Protein AF-A0A1E5P094-F1 (afdb_monomer_lite)

Structure (mmCIF, N/CA/C/O backbone):
data_AF-A0A1E5P094-F1
#
_entry.id   AF-A0A1E5P094-F1
#
loop_
_atom_site.group_PDB
_atom_site.id
_atom_site.type_symbol
_atom_site.label_atom_id
_atom_site.label_alt_id
_atom_site.label_comp_id
_atom_site.label_asym_id
_atom_site.label_entity_id
_atom_site.label_seq_id
_atom_site.pdbx_PDB_ins_code
_atom_site.Cartn_x
_atom_site.Cartn_y
_atom_site.Cartn_z
_atom_site.occupancy
_atom_site.B_iso_or_equiv
_atom_site.auth_seq_id
_atom_site.auth_comp_id
_atom_site.auth_asym_id
_atom_site.auth_atom_id
_atom_site.pdbx_PDB_model_num
ATOM 1 N N . MET A 1 1 ? -10.110 -22.953 7.061 1.00 36.31 1 MET A N 1
ATOM 2 C CA . MET A 1 1 ? -9.108 -21.880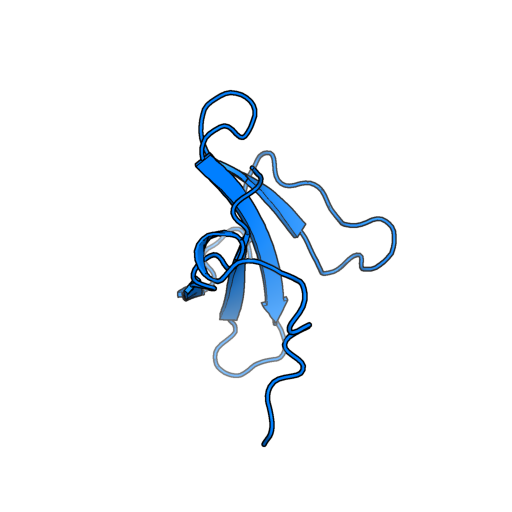 7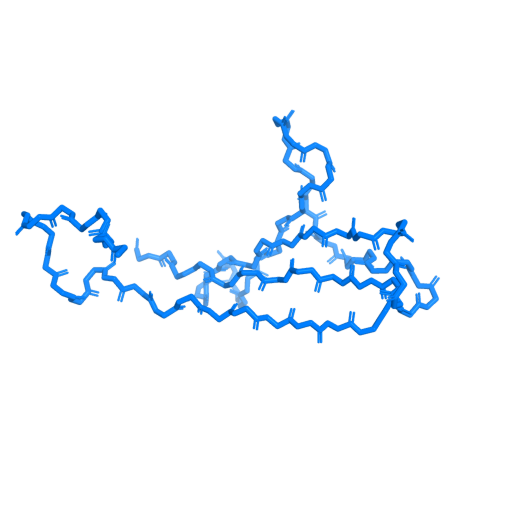.211 1.00 36.31 1 MET A CA 1
ATOM 3 C C . MET A 1 1 ? -9.576 -20.998 8.354 1.00 36.31 1 MET A C 1
ATOM 5 O O . MET A 1 1 ? -10.521 -20.245 8.171 1.00 36.31 1 MET A O 1
ATOM 9 N N . GLN A 1 2 ? -9.043 -21.199 9.556 1.00 39.97 2 GLN A N 1
ATOM 10 C CA . GLN A 1 2 ? -9.436 -20.409 10.721 1.00 39.97 2 GLN A CA 1
ATOM 11 C C . GLN A 1 2 ? -8.573 -19.149 10.713 1.00 39.97 2 GLN A C 1
ATOM 13 O O . GLN A 1 2 ? -7.353 -19.255 10.823 1.00 39.97 2 GLN A O 1
ATOM 18 N N . LEU A 1 3 ? -9.182 -17.983 10.469 1.00 47.78 3 LEU A N 1
ATOM 19 C CA . LEU A 1 3 ? -8.476 -16.711 10.608 1.00 47.78 3 LEU A CA 1
ATOM 20 C C . LEU A 1 3 ? -7.922 -16.643 12.035 1.00 47.78 3 LEU A C 1
ATOM 22 O O . LEU A 1 3 ? -8.667 -16.861 12.991 1.00 47.78 3 LEU A O 1
ATOM 26 N N . MET A 1 4 ? -6.625 -16.363 12.173 1.00 49.00 4 MET A N 1
ATOM 27 C CA . MET A 1 4 ? -6.016 -16.084 13.472 1.00 49.00 4 MET A CA 1
ATOM 28 C C . MET A 1 4 ? -6.501 -14.713 13.947 1.00 49.00 4 MET A C 1
ATOM 30 O O . MET A 1 4 ? -5.845 -13.703 13.717 1.00 49.00 4 MET A O 1
ATOM 34 N N . MET A 1 5 ? -7.691 -14.673 14.541 1.00 56.72 5 MET A N 1
ATOM 35 C CA . MET A 1 5 ? -8.185 -13.506 15.263 1.00 56.72 5 MET A CA 1
ATOM 36 C C . MET A 1 5 ? -7.796 -13.668 16.727 1.00 56.72 5 MET A C 1
ATOM 38 O O . MET A 1 5 ? -8.105 -14.695 17.332 1.00 56.72 5 MET A O 1
ATOM 42 N N . ASP A 1 6 ? -7.113 -12.672 17.285 1.00 62.06 6 ASP A N 1
ATOM 43 C CA . ASP A 1 6 ? -6.939 -12.570 18.729 1.00 62.06 6 ASP A CA 1
ATOM 44 C C . ASP A 1 6 ? -8.305 -12.224 19.352 1.00 62.06 6 ASP A C 1
ATOM 46 O O . ASP A 1 6 ? -8.838 -11.146 19.074 1.00 62.06 6 ASP A O 1
ATOM 50 N N . PRO A 1 7 ? -8.903 -13.116 20.163 1.00 64.31 7 PRO A N 1
ATOM 51 C CA . PRO A 1 7 ? -10.222 -12.893 20.747 1.00 64.31 7 PRO A CA 1
ATOM 52 C C . PRO A 1 7 ? -10.240 -11.779 21.803 1.00 64.31 7 PRO A C 1
ATOM 54 O O . PRO A 1 7 ? -11.320 -11.394 22.246 1.00 64.31 7 PRO A O 1
ATOM 57 N N . ALA A 1 8 ? -9.075 -11.276 22.231 1.00 77.62 8 ALA A N 1
ATOM 58 C CA . ALA A 1 8 ? -8.974 -10.151 23.155 1.00 77.62 8 ALA A CA 1
ATOM 59 C C . ALA 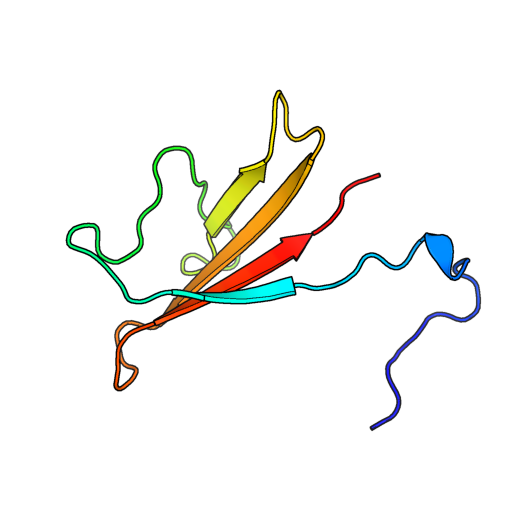A 1 8 ? -9.136 -8.784 22.467 1.00 77.62 8 ALA A C 1
ATOM 61 O O . ALA A 1 8 ? -9.302 -7.777 23.157 1.00 77.62 8 ALA A O 1
ATOM 62 N N . LEU A 1 9 ? -9.084 -8.728 21.131 1.00 61.25 9 LEU A N 1
ATOM 63 C CA . LEU A 1 9 ? -9.240 -7.485 20.381 1.00 61.25 9 LEU A CA 1
ATOM 64 C C . LEU A 1 9 ? -10.720 -7.212 20.070 1.00 61.25 9 LEU A C 1
ATOM 66 O O . LEU A 1 9 ? -11.424 -8.115 19.607 1.00 61.25 9 LEU A O 1
ATOM 70 N N . PRO A 1 10 ? -11.207 -5.977 20.289 1.00 68.50 10 PRO A N 1
ATOM 71 C CA . PRO A 1 10 ? -12.582 -5.632 19.965 1.00 68.50 10 PRO A CA 1
ATOM 72 C C . PRO A 1 10 ? -12.808 -5.700 18.440 1.00 68.50 10 PRO A C 1
ATOM 74 O O . PRO A 1 10 ? -11.905 -5.334 17.685 1.00 68.50 10 PRO A O 1
ATOM 77 N N . PRO A 1 11 ? -13.980 -6.154 17.954 1.00 61.22 11 PRO A N 1
ATOM 78 C CA . PRO A 1 11 ? -14.269 -6.282 16.520 1.00 61.22 11 PRO A CA 1
ATOM 79 C C . PRO A 1 11 ? -14.015 -5.001 15.714 1.00 61.22 11 PRO A C 1
ATOM 81 O O . PRO A 1 11 ? -13.559 -5.059 14.577 1.00 61.22 11 PRO A O 1
ATOM 84 N N . GLU A 1 12 ? -14.258 -3.843 16.321 1.00 64.75 12 GLU A N 1
ATOM 85 C CA . GLU A 1 12 ? -14.003 -2.515 15.765 1.00 64.75 12 GLU A CA 1
ATOM 86 C C . GLU A 1 12 ? -12.515 -2.161 15.597 1.00 64.75 12 GLU A C 1
ATOM 88 O O . GLU A 1 12 ? -12.198 -1.237 14.853 1.00 64.75 12 GLU A O 1
ATOM 93 N N . ALA A 1 13 ? -11.594 -2.900 16.227 1.00 61.62 13 ALA A N 1
ATOM 94 C CA . ALA A 1 13 ? -10.156 -2.765 15.980 1.00 61.62 13 ALA A CA 1
ATOM 95 C C . ALA A 1 13 ? -9.722 -3.414 14.653 1.00 61.62 13 ALA A C 1
ATOM 97 O O . ALA A 1 13 ? -8.599 -3.196 14.195 1.00 61.62 13 ALA A O 1
ATOM 98 N N . PHE A 1 14 ? -10.591 -4.212 14.024 1.00 58.03 14 PHE A N 1
ATOM 99 C CA . PHE A 1 14 ? -10.313 -4.834 12.736 1.00 58.03 14 PHE A CA 1
ATOM 100 C C . PHE A 1 14 ? -10.820 -3.936 11.602 1.00 58.03 14 PHE A C 1
ATOM 102 O O . PHE A 1 14 ? -12.019 -3.802 11.363 1.00 58.03 14 PHE A O 1
ATOM 109 N N . GLY A 1 15 ? -9.883 -3.329 10.873 1.00 58.31 15 GLY A N 1
ATOM 110 C CA . GLY A 1 15 ? -10.173 -2.599 9.641 1.00 58.31 15 GLY A CA 1
ATOM 111 C C . GLY A 1 15 ? -10.429 -3.533 8.453 1.00 58.31 15 GLY A C 1
ATOM 112 O O . GLY A 1 15 ? -9.919 -4.654 8.398 1.00 58.31 15 GLY A O 1
ATOM 113 N N . ALA A 1 16 ? -11.198 -3.067 7.465 1.00 55.19 16 ALA A N 1
ATOM 114 C CA . ALA A 1 16 ? -11.355 -3.785 6.205 1.00 55.19 16 ALA A CA 1
ATOM 115 C C . ALA A 1 16 ? -10.032 -3.767 5.421 1.00 55.19 16 ALA A C 1
ATOM 117 O O . ALA A 1 16 ? -9.533 -2.702 5.065 1.00 55.19 16 ALA A O 1
ATOM 118 N N . LEU A 1 17 ? -9.487 -4.945 5.111 1.00 54.28 17 LEU A N 1
ATOM 119 C CA . LEU A 1 17 ? -8.391 -5.064 4.152 1.00 54.28 17 LEU A CA 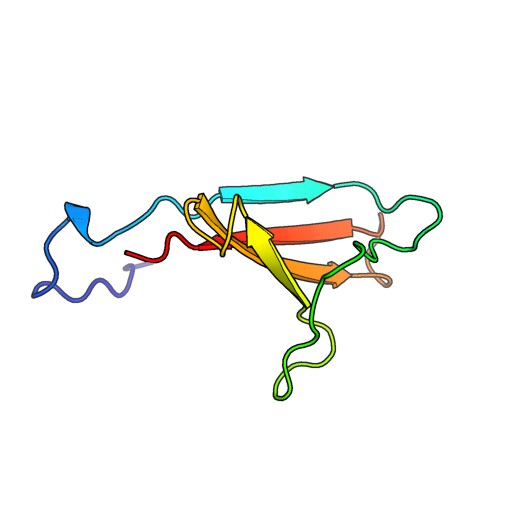1
ATOM 120 C C . LEU A 1 17 ? -8.975 -4.968 2.743 1.00 54.28 17 LEU A C 1
ATOM 122 O O . LEU A 1 17 ? -9.611 -5.904 2.256 1.00 54.28 17 LEU A O 1
ATOM 126 N N . VAL A 1 18 ? -8.763 -3.832 2.086 1.00 53.84 18 VAL A N 1
ATOM 127 C CA . VAL A 1 18 ? -9.097 -3.677 0.669 1.00 53.84 18 VAL A CA 1
ATOM 128 C C . VAL A 1 18 ? -7.874 -4.061 -0.149 1.00 53.84 18 VAL A C 1
ATOM 130 O O . VAL A 1 18 ? -6.849 -3.382 -0.079 1.00 53.84 18 VAL A O 1
ATOM 133 N N . ALA A 1 19 ? -8.001 -5.153 -0.907 1.00 56.12 19 ALA A N 1
ATOM 134 C CA . ALA A 1 19 ? -7.025 -5.570 -1.899 1.00 56.12 19 ALA A CA 1
ATOM 135 C C . ALA A 1 19 ? -7.486 -5.140 -3.296 1.00 56.12 19 ALA A C 1
ATOM 137 O O . ALA A 1 19 ? -8.518 -5.613 -3.773 1.00 56.12 19 ALA A O 1
ATOM 138 N N . ALA A 1 20 ? -6.740 -4.252 -3.951 1.00 57.88 20 ALA A N 1
ATOM 139 C CA . ALA A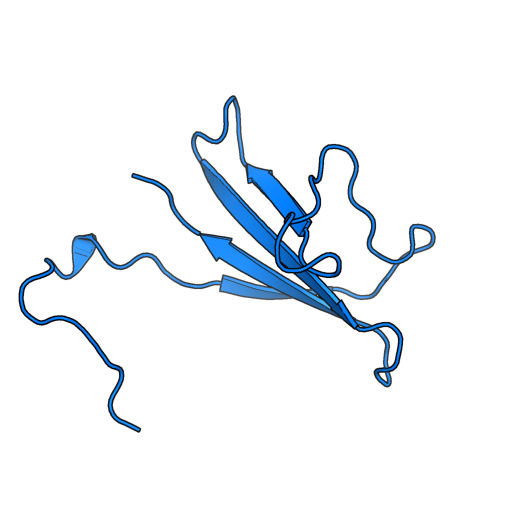 1 20 ? -7.039 -3.814 -5.315 1.00 57.88 20 ALA A CA 1
ATOM 140 C C . ALA A 1 20 ? -5.899 -4.182 -6.266 1.00 57.88 20 ALA A C 1
ATOM 142 O O . ALA A 1 20 ? -4.726 -3.965 -5.954 1.00 57.88 20 ALA A O 1
ATOM 143 N N . MET A 1 21 ? -6.267 -4.719 -7.431 1.00 55.31 21 MET A N 1
ATOM 144 C CA . MET A 1 21 ? -5.354 -4.953 -8.541 1.00 55.31 21 MET A CA 1
ATOM 145 C C . MET A 1 21 ? -5.463 -3.791 -9.521 1.00 55.31 21 MET A C 1
ATOM 147 O O . MET A 1 21 ? -6.546 -3.505 -10.029 1.00 55.31 21 MET A O 1
ATOM 151 N N . VAL A 1 22 ? -4.344 -3.127 -9.789 1.00 61.19 22 VAL A N 1
ATOM 152 C CA . VAL A 1 22 ? -4.260 -2.077 -10.810 1.00 61.19 22 VAL A CA 1
ATOM 153 C C . VAL A 1 22 ? -3.240 -2.468 -11.868 1.00 61.19 22 VAL A C 1
ATOM 155 O O . VAL A 1 22 ? -2.167 -2.990 -11.555 1.00 61.19 22 VAL A O 1
ATOM 158 N N . SER A 1 23 ? -3.598 -2.231 -13.130 1.00 61.16 23 SER A N 1
ATOM 159 C CA . SER A 1 23 ? -2.695 -2.406 -14.262 1.00 61.16 23 SER A CA 1
ATOM 160 C C . SER A 1 23 ? -1.559 -1.393 -14.173 1.00 61.16 23 SER A C 1
ATOM 162 O O . SER A 1 23 ? -1.775 -0.209 -13.910 1.00 61.16 23 SER A O 1
ATOM 164 N N . ILE A 1 24 ? -0.342 -1.877 -14.386 1.00 63.81 24 ILE A N 1
ATOM 165 C CA . ILE A 1 24 ? 0.867 -1.069 -14.320 1.00 63.81 24 ILE A CA 1
ATOM 166 C C . ILE A 1 24 ? 0.910 -0.102 -15.520 1.00 63.81 24 ILE A C 1
ATOM 168 O O . ILE A 1 24 ? 0.851 -0.536 -16.668 1.00 63.81 24 ILE A O 1
ATOM 172 N N . SER A 1 25 ? 0.994 1.207 -15.253 1.00 66.56 25 SER A N 1
ATOM 173 C CA . SER A 1 25 ? 1.164 2.260 -16.269 1.00 66.56 25 SER A CA 1
ATOM 174 C C . SER A 1 25 ? 2.651 2.530 -16.567 1.00 66.56 25 SER A C 1
ATOM 176 O O . SER A 1 25 ? 3.527 1.814 -16.081 1.00 66.56 25 SER A O 1
ATOM 178 N N . GLU A 1 26 ? 2.964 3.576 -17.341 1.00 63.31 26 GLU A N 1
ATOM 179 C CA . GLU A 1 26 ? 4.329 3.950 -17.768 1.00 63.31 26 GLU A CA 1
ATOM 180 C C . GLU A 1 26 ? 5.346 4.108 -16.620 1.00 63.31 26 GLU A C 1
ATOM 182 O O . GLU A 1 26 ? 6.550 4.002 -16.839 1.00 63.31 26 GLU A O 1
ATOM 187 N N . THR A 1 27 ? 4.887 4.321 -15.382 1.00 65.12 27 THR A N 1
ATOM 188 C CA . THR A 1 27 ? 5.754 4.428 -14.196 1.00 65.12 27 THR A CA 1
ATOM 189 C C . THR A 1 27 ? 6.103 3.081 -13.565 1.00 65.12 27 THR A C 1
ATOM 191 O O . THR A 1 27 ? 6.652 3.040 -12.463 1.00 65.12 27 THR A O 1
ATOM 194 N N . ALA A 1 28 ? 5.760 1.968 -14.215 1.00 68.12 28 ALA A N 1
ATOM 195 C CA . ALA A 1 28 ? 5.947 0.617 -13.697 1.00 68.12 28 ALA A CA 1
ATOM 196 C C . ALA A 1 28 ? 5.277 0.380 -12.321 1.00 68.12 28 ALA A C 1
ATOM 198 O O . ALA A 1 28 ? 5.686 -0.501 -11.575 1.00 68.12 28 ALA A O 1
ATOM 199 N N . GLY A 1 29 ? 4.255 1.172 -11.967 1.00 66.56 29 GLY A N 1
ATOM 200 C CA . GLY A 1 29 ? 3.578 1.087 -10.670 1.00 66.56 29 GLY A CA 1
ATOM 201 C C . GLY A 1 29 ? 4.237 1.892 -9.549 1.00 66.56 29 GLY A C 1
ATOM 202 O O . GLY A 1 29 ? 3.822 1.798 -8.395 1.00 66.56 29 GLY A O 1
ATOM 203 N N . MET A 1 30 ? 5.247 2.704 -9.865 1.00 73.75 30 MET A N 1
ATOM 204 C CA . MET A 1 30 ? 5.902 3.587 -8.906 1.00 73.75 30 MET A CA 1
ATOM 205 C C . MET A 1 30 ? 5.041 4.823 -8.641 1.00 73.75 30 MET A C 1
ATOM 207 O O . MET A 1 30 ? 4.823 5.645 -9.533 1.00 73.75 30 MET A O 1
ATOM 211 N N . ILE A 1 31 ? 4.577 4.968 -7.398 1.00 75.06 31 ILE A N 1
ATOM 212 C CA . ILE A 1 31 ? 3.778 6.120 -6.961 1.00 75.06 31 ILE A CA 1
ATOM 213 C C . ILE A 1 31 ? 4.693 7.153 -6.273 1.00 75.06 31 ILE A C 1
ATOM 215 O O . ILE A 1 31 ? 5.411 6.781 -5.333 1.00 75.06 31 ILE A O 1
ATOM 219 N N . PRO A 1 32 ? 4.690 8.436 -6.689 1.00 75.50 32 PRO A N 1
ATOM 220 C CA . PRO A 1 32 ? 5.431 9.501 -6.010 1.00 75.50 32 PRO A CA 1
ATOM 221 C C . PRO A 1 32 ? 5.102 9.593 -4.515 1.00 75.50 32 PRO A C 1
ATOM 223 O O . PRO A 1 32 ? 3.968 9.371 -4.105 1.00 75.50 32 PRO A O 1
ATOM 226 N N . GLY A 1 33 ? 6.105 9.893 -3.687 1.00 77.38 33 GLY A N 1
ATOM 227 C CA . GLY A 1 33 ? 5.943 9.948 -2.228 1.00 77.38 33 GLY A CA 1
ATOM 228 C C . GLY A 1 33 ? 5.872 8.581 -1.536 1.00 77.38 33 GLY A C 1
ATOM 229 O O . GLY A 1 33 ? 5.894 8.524 -0.309 1.00 77.38 33 GLY A O 1
ATOM 230 N N . SER A 1 34 ? 5.849 7.471 -2.285 1.00 81.56 34 SER A N 1
ATOM 231 C CA . SER A 1 34 ? 5.938 6.142 -1.680 1.00 81.56 34 SER A CA 1
ATOM 232 C C . SER A 1 34 ? 7.340 5.839 -1.147 1.00 81.56 34 SER A C 1
ATOM 234 O O . SER A 1 34 ? 8.349 6.059 -1.824 1.00 81.56 34 SER A O 1
ATOM 236 N N . THR A 1 35 ? 7.403 5.263 0.051 1.00 83.31 35 THR A N 1
ATOM 237 C CA . THR A 1 35 ? 8.654 4.841 0.693 1.00 83.31 35 THR A CA 1
ATOM 238 C C . THR A 1 35 ? 8.812 3.328 0.608 1.00 83.31 35 THR A C 1
ATOM 240 O O . THR A 1 35 ? 7.860 2.585 0.843 1.00 83.31 35 THR A O 1
ATOM 243 N N . ALA A 1 36 ? 10.006 2.849 0.259 1.00 82.88 36 ALA A N 1
ATOM 244 C CA . ALA A 1 36 ? 10.290 1.416 0.272 1.00 82.88 36 ALA A CA 1
ATOM 245 C C . ALA A 1 36 ? 10.431 0.910 1.716 1.00 82.88 36 ALA A C 1
ATOM 247 O O . ALA A 1 36 ? 10.957 1.608 2.588 1.00 82.88 36 ALA A O 1
ATOM 248 N N . SER A 1 37 ? 9.964 -0.308 1.980 1.00 80.00 37 SER A N 1
ATOM 249 C CA . SER A 1 37 ? 10.231 -0.985 3.247 1.00 80.00 37 SER A CA 1
ATOM 250 C C . SER A 1 37 ? 11.708 -1.373 3.327 1.00 80.00 37 SER A C 1
ATOM 252 O O . SER A 1 37 ? 12.255 -1.969 2.403 1.00 80.00 37 SER A O 1
ATOM 254 N N . ALA A 1 38 ? 12.354 -1.079 4.459 1.00 80.00 38 ALA A N 1
ATOM 255 C CA . ALA A 1 38 ? 13.752 -1.453 4.684 1.00 80.00 38 ALA A CA 1
ATOM 256 C C . ALA A 1 38 ? 13.956 -2.979 4.742 1.00 80.00 38 ALA A C 1
ATOM 258 O O . ALA A 1 38 ? 15.038 -3.472 4.440 1.00 80.00 38 ALA A O 1
ATOM 259 N N . ARG A 1 39 ? 12.915 -3.725 5.135 1.00 82.00 39 ARG A N 1
ATOM 260 C CA . ARG A 1 39 ? 12.947 -5.190 5.251 1.00 82.00 39 ARG A CA 1
ATOM 261 C C . ARG A 1 39 ? 12.522 -5.889 3.957 1.00 82.00 39 ARG A C 1
ATOM 263 O O . ARG A 1 39 ? 12.992 -6.989 3.692 1.00 82.00 39 ARG A O 1
ATOM 270 N N . TRP A 1 40 ? 11.651 -5.258 3.170 1.00 81.69 40 TRP A N 1
ATOM 271 C CA . TRP A 1 40 ? 11.072 -5.822 1.948 1.00 81.69 40 TRP A CA 1
ATOM 272 C C . TRP A 1 40 ? 11.141 -4.776 0.827 1.00 81.69 40 TRP A C 1
ATOM 274 O O . TRP A 1 40 ? 10.196 -4.009 0.661 1.00 81.69 40 TRP A O 1
ATOM 284 N N . PRO A 1 41 ? 12.241 -4.699 0.058 1.00 80.50 41 PRO A N 1
ATOM 285 C CA . PRO A 1 41 ? 12.462 -3.615 -0.907 1.00 80.50 41 PRO A CA 1
ATOM 286 C C . PRO A 1 41 ? 11.375 -3.475 -1.985 1.00 80.50 41 PRO A C 1
ATOM 288 O O . PRO A 1 41 ? 11.170 -2.388 -2.523 1.00 80.50 41 PRO A O 1
ATOM 291 N N . GLN A 1 42 ? 10.673 -4.570 -2.291 1.00 77.75 42 GLN A N 1
ATOM 292 C CA . GLN A 1 42 ? 9.565 -4.626 -3.247 1.00 77.75 42 GLN A CA 1
ATOM 293 C C . GLN A 1 42 ? 8.248 -4.084 -2.670 1.00 77.75 42 GLN A C 1
ATOM 295 O O . GLN A 1 42 ? 7.345 -3.740 -3.430 1.00 77.75 42 GLN A O 1
ATOM 300 N N . GLN A 1 43 ? 8.135 -4.001 -1.341 1.00 82.88 43 GLN A N 1
ATOM 301 C CA . GLN A 1 43 ? 6.986 -3.430 -0.650 1.00 82.88 43 GLN A CA 1
ATOM 302 C C . GLN A 1 43 ? 7.174 -1.926 -0.495 1.00 82.88 43 GLN A C 1
ATOM 304 O O . GLN A 1 43 ? 8.172 -1.443 0.051 1.00 82.88 43 GLN A O 1
ATOM 309 N N . ARG A 1 44 ? 6.174 -1.177 -0.945 1.00 84.94 44 ARG A N 1
ATOM 310 C CA . ARG A 1 44 ? 6.145 0.280 -0.886 1.00 84.94 44 ARG A CA 1
ATOM 311 C C . ARG A 1 44 ? 4.974 0.736 -0.033 1.00 84.94 44 ARG A C 1
ATOM 313 O O . ARG A 1 44 ? 3.941 0.079 0.007 1.00 84.94 44 ARG A O 1
ATOM 320 N N . ARG A 1 45 ? 5.148 1.859 0.655 1.00 85.94 45 ARG A N 1
ATOM 321 C CA . ARG A 1 45 ? 4.181 2.441 1.588 1.00 85.94 45 ARG A CA 1
ATOM 322 C C . ARG A 1 45 ? 3.829 3.851 1.146 1.00 85.94 45 ARG A C 1
ATOM 324 O O . ARG A 1 45 ? 4.735 4.640 0.878 1.00 85.94 45 ARG A O 1
ATOM 331 N N . LEU A 1 46 ? 2.542 4.161 1.076 1.00 85.38 46 LEU A N 1
ATOM 332 C CA . LEU A 1 46 ? 2.000 5.461 0.695 1.00 85.38 46 LEU A CA 1
ATOM 333 C C . LEU A 1 46 ? 1.074 5.957 1.810 1.00 85.38 46 LEU A C 1
ATOM 335 O O . LEU A 1 46 ? 0.121 5.266 2.164 1.00 85.38 46 LEU A O 1
ATOM 339 N N . ALA A 1 47 ? 1.355 7.139 2.357 1.00 80.56 47 ALA A N 1
ATOM 340 C CA . ALA A 1 47 ? 0.447 7.792 3.296 1.00 80.56 47 ALA A CA 1
ATOM 341 C C . ALA A 1 47 ? -0.829 8.239 2.568 1.00 80.56 47 ALA A C 1
ATOM 343 O O . ALA A 1 47 ? -0.756 8.751 1.449 1.00 80.56 47 ALA A O 1
ATOM 344 N N . LEU A 1 48 ? -1.986 8.036 3.196 1.00 77.81 48 LEU A N 1
ATOM 345 C CA . LEU A 1 48 ? -3.284 8.432 2.658 1.00 77.81 48 LEU A CA 1
ATOM 346 C C . LEU A 1 48 ? -3.857 9.592 3.481 1.00 77.81 48 LEU A C 1
ATOM 348 O O . LEU A 1 48 ? -3.946 9.509 4.704 1.00 77.81 48 LEU A O 1
ATOM 352 N N . GLY A 1 49 ? -4.290 10.657 2.803 1.00 71.31 49 GLY A N 1
ATOM 353 C CA . GLY A 1 49 ? -4.758 11.888 3.451 1.00 71.31 49 GLY A CA 1
ATOM 354 C C . GLY A 1 49 ? -3.621 12.746 4.021 1.00 71.31 49 GLY A C 1
ATOM 355 O O . GLY A 1 49 ? -2.447 12.387 3.927 1.00 71.31 49 GLY A O 1
ATOM 356 N N . GLU A 1 50 ? -3.963 13.901 4.596 1.00 75.12 50 GLU A N 1
ATOM 357 C CA . GLU A 1 50 ? -2.983 14.754 5.281 1.00 75.12 50 GLU A CA 1
ATOM 358 C C . GLU A 1 50 ? -2.354 13.995 6.452 1.00 75.12 50 GLU A C 1
ATOM 360 O O . GLU A 1 50 ? -3.062 13.371 7.237 1.00 75.12 50 GLU A O 1
ATOM 365 N N . GLU A 1 51 ? -1.021 13.991 6.521 1.00 70.44 51 GLU A N 1
ATOM 366 C CA . GLU A 1 51 ? -0.235 13.318 7.571 1.00 70.44 51 GLU A CA 1
ATOM 367 C C . GLU A 1 51 ? -0.557 11.820 7.790 1.00 70.44 51 GLU A C 1
ATOM 369 O O . GLU A 1 51 ? -0.156 11.239 8.794 1.00 70.44 51 GLU A O 1
ATOM 374 N N . GLY A 1 52 ? -1.233 11.154 6.843 1.00 66.38 52 GLY A N 1
ATOM 375 C CA . GLY A 1 52 ? -1.675 9.763 7.004 1.00 66.38 52 GLY A CA 1
ATOM 376 C C . GLY A 1 52 ? -3.002 9.600 7.755 1.00 66.38 52 GLY A C 1
ATOM 377 O O . GLY A 1 52 ? -3.311 8.492 8.185 1.00 66.38 52 GLY A O 1
ATOM 378 N N . ALA A 1 53 ? -3.802 10.663 7.900 1.00 64.62 53 ALA A N 1
ATOM 379 C CA . ALA A 1 53 ? -5.087 10.653 8.611 1.00 64.62 53 ALA A CA 1
ATOM 380 C C . ALA A 1 53 ? -6.136 9.675 8.040 1.00 64.62 53 ALA A C 1
ATOM 382 O O . ALA A 1 53 ? -7.116 9.362 8.710 1.00 64.62 53 ALA A O 1
ATOM 383 N N . LEU A 1 54 ? -5.953 9.187 6.809 1.00 64.00 54 LEU A N 1
ATOM 384 C CA . LEU A 1 54 ? -6.796 8.154 6.192 1.00 64.00 54 LEU A CA 1
ATOM 385 C C . LEU A 1 54 ? -6.109 6.770 6.168 1.00 64.00 54 LEU A C 1
ATOM 387 O O . LEU A 1 54 ? -6.630 5.826 5.569 1.00 64.00 54 LEU A O 1
ATOM 391 N N . GLY A 1 55 ? -4.943 6.637 6.808 1.00 74.38 55 GLY A N 1
ATOM 392 C CA . GLY A 1 55 ? -4.159 5.410 6.934 1.00 74.38 55 GLY A CA 1
ATOM 393 C C . GLY A 1 55 ? -2.971 5.310 5.972 1.00 74.38 55 GLY A C 1
ATOM 394 O O . GLY A 1 55 ? -2.438 6.303 5.468 1.00 74.38 55 GLY A O 1
ATOM 395 N N . LEU A 1 56 ? -2.541 4.072 5.724 1.00 72.62 56 LEU A N 1
ATOM 396 C CA . LEU A 1 56 ? -1.404 3.733 4.873 1.00 72.62 56 LEU A CA 1
ATOM 397 C C . LEU A 1 56 ? -1.821 2.704 3.817 1.00 72.62 56 LEU A C 1
ATOM 399 O O . LEU A 1 56 ? -2.401 1.675 4.148 1.00 72.62 56 LEU A O 1
ATOM 403 N N . ALA A 1 57 ? -1.481 2.938 2.552 1.00 80.00 57 ALA A N 1
ATOM 404 C CA . ALA A 1 57 ? -1.515 1.896 1.532 1.00 80.00 57 ALA A C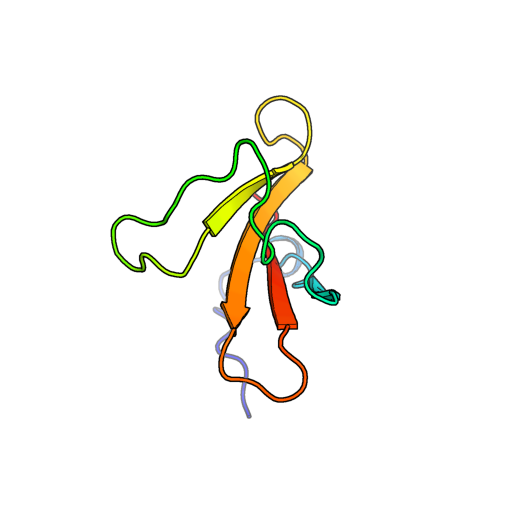A 1
ATOM 405 C C . ALA A 1 57 ? -0.140 1.229 1.424 1.00 80.00 57 ALA A C 1
ATOM 407 O O . ALA A 1 57 ? 0.866 1.894 1.163 1.00 80.00 57 ALA A O 1
ATOM 408 N N . GLU A 1 58 ? -0.095 -0.087 1.588 1.00 81.75 58 GLU A N 1
ATOM 409 C CA . GLU A 1 58 ? 1.064 -0.905 1.251 1.00 81.75 58 GLU A CA 1
ATOM 410 C C . GLU A 1 58 ? 0.840 -1.554 -0.102 1.00 81.75 58 GLU A C 1
ATOM 412 O O . GLU A 1 58 ? -0.248 -2.045 -0.373 1.00 81.75 58 GLU A O 1
ATOM 417 N N . TYR A 1 59 ? 1.843 -1.579 -0.968 1.00 83.50 59 TYR A N 1
ATOM 418 C CA . TYR A 1 59 ? 1.696 -2.264 -2.241 1.00 83.50 59 TYR A CA 1
ATOM 419 C C . TYR A 1 59 ? 2.974 -2.939 -2.709 1.00 83.50 59 TYR A C 1
ATOM 421 O O . TYR A 1 59 ? 4.084 -2.518 -2.374 1.00 83.50 59 TYR A O 1
ATOM 429 N N . VAL A 1 60 ? 2.793 -3.997 -3.495 1.00 82.69 60 VAL A N 1
ATOM 430 C CA . VAL A 1 60 ? 3.868 -4.777 -4.109 1.00 82.69 60 VAL A CA 1
ATOM 431 C C . VAL A 1 60 ? 3.651 -4.803 -5.612 1.00 82.69 60 VAL A C 1
ATOM 433 O O . VAL A 1 60 ? 2.558 -5.111 -6.084 1.00 82.69 60 VAL A O 1
ATOM 436 N N . ILE A 1 61 ? 4.705 -4.479 -6.354 1.00 79.75 61 ILE A N 1
ATOM 437 C CA . ILE A 1 61 ? 4.725 -4.548 -7.814 1.00 79.75 61 ILE A CA 1
ATOM 438 C C . ILE A 1 61 ? 5.187 -5.952 -8.206 1.00 79.75 61 ILE A C 1
ATOM 440 O O . ILE A 1 61 ? 6.274 -6.378 -7.811 1.00 79.75 61 ILE A O 1
ATOM 444 N N . VAL A 1 62 ? 4.377 -6.659 -8.989 1.00 81.44 62 VAL A N 1
ATOM 445 C CA . VAL A 1 62 ? 4.677 -8.006 -9.484 1.00 81.44 62 VAL A CA 1
ATOM 446 C C . VAL A 1 62 ? 4.913 -7.922 -10.989 1.00 81.44 62 VAL A C 1
ATOM 448 O O . VAL A 1 62 ? 4.002 -8.114 -11.793 1.00 81.44 62 VAL A O 1
ATOM 451 N N . LEU A 1 63 ? 6.144 -7.564 -11.365 1.00 76.25 63 LEU A N 1
ATOM 452 C CA . LEU A 1 63 ? 6.528 -7.350 -12.767 1.00 76.25 63 LEU A CA 1
ATOM 453 C C . LEU A 1 63 ? 6.555 -8.646 -13.584 1.00 76.25 63 LEU A C 1
ATOM 455 O O . LEU A 1 63 ? 6.246 -8.613 -14.768 1.00 76.25 63 LEU A O 1
ATOM 459 N N . ASP A 1 64 ? 6.884 -9.770 -12.948 1.00 81.81 64 ASP A N 1
ATOM 460 C CA . ASP A 1 64 ? 7.035 -11.069 -13.618 1.00 81.81 64 ASP A CA 1
ATOM 461 C C . ASP A 1 64 ? 5.706 -11.839 -13.765 1.00 81.81 64 ASP A C 1
ATOM 463 O O . ASP A 1 64 ? 5.694 -12.981 -14.224 1.00 81.81 64 ASP A O 1
ATOM 467 N N . ALA A 1 65 ? 4.581 -11.251 -13.346 1.00 79.38 65 ALA A N 1
ATOM 468 C CA . ALA A 1 65 ? 3.260 -11.847 -13.526 1.00 79.38 65 ALA A CA 1
ATOM 469 C C . ALA A 1 65 ? 2.696 -11.583 -14.930 1.00 79.38 65 ALA A C 1
ATOM 471 O O . ALA A 1 65 ? 3.055 -10.601 -15.574 1.00 79.38 65 ALA A O 1
ATOM 472 N N . ASP A 1 66 ? 1.758 -12.425 -15.372 1.00 80.19 66 ASP A N 1
ATOM 473 C CA . ASP A 1 66 ? 1.028 -12.252 -16.632 1.00 80.19 66 ASP A CA 1
ATOM 474 C C . ASP A 1 66 ? -0.493 -12.130 -16.374 1.00 80.19 66 ASP A C 1
ATOM 476 O O . ASP A 1 66 ? -1.131 -13.131 -16.030 1.00 80.19 66 ASP A O 1
ATOM 480 N N . PRO A 1 67 ? -1.093 -10.924 -16.480 1.00 78.88 67 PRO A N 1
ATOM 481 C CA . PRO A 1 67 ? -0.442 -9.645 -16.761 1.00 78.88 67 PRO A CA 1
ATOM 482 C C . PRO A 1 67 ? 0.295 -9.079 -15.527 1.00 78.88 67 PRO A C 1
ATOM 484 O O . PRO A 1 67 ? -0.090 -9.371 -14.382 1.00 78.88 67 PRO A O 1
ATOM 487 N N . PRO A 1 68 ? 1.306 -8.213 -15.729 1.00 78.69 68 PRO A N 1
ATOM 488 C CA . PRO A 1 68 ? 1.965 -7.509 -14.637 1.00 78.69 68 PRO A CA 1
ATOM 489 C C . PRO A 1 68 ? 0.959 -6.691 -13.829 1.00 78.69 68 PRO A C 1
ATOM 491 O O . PRO A 1 68 ? 0.106 -5.994 -14.390 1.00 78.69 68 PRO A O 1
ATOM 494 N N . HIS A 1 69 ? 1.056 -6.758 -12.504 1.00 75.62 69 HIS A N 1
ATOM 495 C CA . HIS A 1 69 ? 0.060 -6.151 -11.627 1.00 75.62 69 HIS A CA 1
ATOM 496 C C . HIS A 1 69 ? 0.641 -5.662 -10.303 1.00 75.62 69 HIS A C 1
ATOM 498 O O . HIS A 1 69 ? 1.749 -6.017 -9.903 1.00 75.62 69 HIS A O 1
ATOM 504 N N . ILE A 1 70 ? -0.142 -4.839 -9.609 1.00 77.75 70 ILE A N 1
ATOM 505 C CA . ILE A 1 70 ? 0.144 -4.381 -8.250 1.00 77.75 70 ILE A CA 1
ATOM 506 C C . ILE A 1 70 ? -0.869 -5.007 -7.302 1.00 77.75 70 ILE A C 1
ATOM 508 O O . ILE A 1 70 ? -2.068 -4.951 -7.569 1.00 77.75 70 ILE A O 1
ATOM 512 N N . LEU A 1 71 ? -0.395 -5.555 -6.187 1.00 79.38 71 LEU A N 1
ATOM 513 C CA . LEU A 1 71 ? -1.239 -5.885 -5.043 1.00 79.38 71 LEU A CA 1
ATOM 514 C C . LEU A 1 71 ? -1.176 -4.716 -4.061 1.00 79.38 71 LEU A C 1
ATOM 516 O O . LEU A 1 71 ? -0.100 -4.441 -3.535 1.00 79.38 71 LEU A O 1
ATOM 520 N N . MET A 1 72 ? -2.294 -4.035 -3.822 1.00 79.62 72 MET A N 1
ATOM 521 C CA . MET A 1 72 ? -2.385 -2.936 -2.858 1.00 79.62 72 MET A CA 1
ATOM 522 C C . MET A 1 72 ? -3.230 -3.345 -1.661 1.00 79.62 72 MET A C 1
ATOM 524 O O . MET A 1 72 ? -4.323 -3.844 -1.863 1.00 79.62 72 MET A O 1
ATOM 528 N N . THR A 1 73 ? -2.756 -3.076 -0.453 1.00 77.62 73 THR A N 1
ATOM 529 C CA . THR A 1 73 ? -3.426 -3.311 0.824 1.00 77.62 73 THR A CA 1
ATOM 530 C C . THR A 1 73 ? -3.612 -1.976 1.528 1.00 77.62 73 THR A C 1
ATOM 532 O O . THR A 1 73 ? -2.638 -1.276 1.800 1.00 77.62 73 THR A O 1
ATOM 535 N N . HIS A 1 74 ? -4.849 -1.621 1.859 1.00 74.69 74 HIS A N 1
ATOM 536 C CA . HIS A 1 74 ? -5.124 -0.478 2.731 1.00 74.69 74 HIS A CA 1
ATOM 537 C C . HIS A 1 74 ? -5.088 -0.902 4.201 1.00 74.69 74 HIS A C 1
ATOM 539 O O . HIS A 1 74 ? -5.784 -1.832 4.604 1.00 74.69 74 HIS A O 1
ATOM 545 N N . VAL A 1 75 ? -4.266 -0.216 4.992 1.00 69.12 75 VAL A N 1
ATOM 546 C CA . VAL A 1 75 ? -4.142 -0.382 6.438 1.00 69.12 75 VAL A CA 1
ATOM 547 C C . VAL A 1 75 ? -4.668 0.884 7.106 1.00 69.12 75 VAL A C 1
ATOM 549 O O . VAL A 1 75 ? -4.092 1.965 6.958 1.00 69.12 75 VAL A O 1
ATOM 552 N N . LEU A 1 76 ? -5.765 0.750 7.847 1.00 65.00 76 LEU A N 1
ATOM 553 C CA . LEU A 1 76 ? -6.253 1.805 8.729 1.00 65.00 76 LEU A CA 1
ATOM 554 C C . LEU A 1 76 ? -5.346 1.863 9.961 1.00 65.00 76 LEU A C 1
ATOM 556 O O . LEU A 1 76 ? -5.154 0.856 10.641 1.00 65.00 76 LEU A O 1
ATOM 560 N N . LEU A 1 77 ? -4.765 3.032 10.212 1.00 59.34 77 LEU A N 1
ATOM 561 C CA . LEU A 1 77 ? -4.003 3.315 11.423 1.00 59.34 77 LEU A CA 1
ATOM 562 C C . LEU A 1 77 ? -4.917 4.160 12.319 1.00 59.34 77 LEU A C 1
ATOM 564 O O . LEU A 1 77 ? -5.364 5.218 11.880 1.00 59.34 77 LEU A O 1
ATOM 568 N N . TYR A 1 78 ? -5.242 3.653 13.509 1.00 55.28 78 TYR A N 1
ATOM 569 C CA . TYR A 1 78 ? -6.000 4.363 14.547 1.00 55.28 78 TYR A CA 1
ATOM 570 C C . TYR A 1 78 ? -5.052 4.969 15.580 1.00 55.28 78 TYR A C 1
ATOM 572 O O . TYR A 1 78 ? -4.016 4.321 15.866 1.00 55.28 78 TYR A O 1
#

pLDDT: mean 70.27, std 11.25, range [36.31, 85.94]

Foldseek 3Di:
DDPPDDPVDDPVVDDDKDKDKDQQDPVLPDDPPWDADPVHRQKTKDQDDVVNQQHIKIKGWQVVDVVTIITITGDDDD

Secondary structure (DSSP, 8-state):
------TTS-GGG-----EEEEE--TTTT--TT-EE-SS-TTEEEEEESGGGTTEEEEEEEETTSSS-EEEEEEE---

Radius of gyration: 14.55 Å; chains: 1; bounding box: 28×37×41 Å

Sequence (78 aa):
MQLMMDPALPPEAFGALVAAMVSISETAGMIPGSTASARWPQQRRLALGEEGALGLAEYVIVLDADPPHILMTHVLLY

Organism: NCBI:txid36818